Protein AF-A0A9E2GR30-F1 (afdb_monomer_lite)

Radius of gyration: 27.41 Å; chains: 1; bounding box: 68×34×71 Å

Secondary structure (DSSP, 8-state):
-----S--TTS-TTHHHHHHHHHT--------TTT-TTTT--GGGSEEEEE-TTS-EEEEEPTTEEE-SS-TT-EEE-S---------

Sequence (88 aa):
MTMKSRRFTFLAGAAAAAIFLILAGCDDGNGDPRDNPCRYITCSGHGTCLYTHEEIPYCRCDEHYELDPDDPTRCISDGSINDCRGPI

pLDDT: mean 72.57, std 18.71, range [34.28, 95.88]

Structure (mmCIF, N/CA/C/O backbone):
data_AF-A0A9E2GR30-F1
#
_entry.id   AF-A0A9E2GR30-F1
#
loop_
_atom_site.group_PDB
_atom_site.id
_atom_site.type_symbol
_atom_site.label_atom_id
_atom_site.label_alt_id
_atom_site.label_comp_id
_atom_site.label_asym_id
_atom_site.label_entity_id
_atom_site.label_seq_id
_atom_site.pdbx_PDB_ins_code
_atom_site.Cartn_x
_atom_site.Cartn_y
_atom_site.Cartn_z
_atom_site.occupancy
_atom_site.B_iso_or_equiv
_atom_site.auth_seq_id
_atom_site.auth_comp_id
_atom_site.auth_asym_id
_atom_site.auth_atom_id
_atom_site.pdbx_PDB_model_num
ATOM 1 N N . MET A 1 1 ? -35.070 -15.699 46.339 1.00 39.25 1 MET A N 1
ATOM 2 C CA . MET A 1 1 ? -34.670 -16.109 44.975 1.00 39.25 1 MET A CA 1
ATOM 3 C C . MET A 1 1 ? -35.859 -16.782 44.297 1.00 39.25 1 MET A C 1
ATOM 5 O O . MET A 1 1 ? -36.178 -17.921 44.603 1.00 39.25 1 MET A O 1
ATOM 9 N N . THR A 1 2 ? -36.594 -16.045 43.468 1.00 34.28 2 THR A N 1
ATOM 10 C CA . THR A 1 2 ? -37.822 -16.486 42.788 1.00 34.28 2 THR A CA 1
ATOM 11 C C . THR A 1 2 ? -37.490 -17.031 41.400 1.00 34.28 2 THR A C 1
ATOM 13 O O . THR A 1 2 ? -37.385 -16.274 40.443 1.00 34.28 2 THR A O 1
ATOM 16 N N . MET A 1 3 ? -37.357 -18.351 41.261 1.00 45.03 3 MET A N 1
ATOM 17 C CA . MET A 1 3 ? -37.270 -19.000 39.947 1.00 45.03 3 MET A CA 1
ATOM 18 C C . MET A 1 3 ? -38.654 -19.561 39.593 1.00 45.03 3 MET A C 1
ATOM 20 O O . MET A 1 3 ? -38.958 -20.735 39.808 1.00 45.03 3 MET A O 1
ATOM 24 N N . LYS A 1 4 ? -39.544 -18.675 39.117 1.00 42.75 4 LYS A N 1
ATOM 25 C CA . LYS A 1 4 ? -40.880 -19.017 38.599 1.00 42.75 4 LYS A CA 1
ATOM 26 C C . LYS A 1 4 ? -40.700 -19.695 37.246 1.00 42.75 4 LYS A C 1
ATOM 28 O O . LYS A 1 4 ? -40.760 -19.084 36.186 1.00 42.75 4 LYS A O 1
ATOM 33 N N . SER A 1 5 ? -40.417 -20.982 37.320 1.00 57.97 5 SER A N 1
ATOM 34 C CA . SER A 1 5 ? -40.395 -21.860 36.174 1.00 57.97 5 SER A CA 1
ATOM 35 C C . SER A 1 5 ? -41.820 -22.085 35.652 1.00 57.97 5 SER A C 1
ATOM 37 O O . SER A 1 5 ? -42.768 -22.282 36.416 1.00 57.97 5 SER A O 1
ATOM 39 N N . ARG A 1 6 ? -41.893 -22.140 34.317 1.00 62.47 6 ARG A N 1
ATOM 40 C CA . ARG A 1 6 ? -42.924 -22.760 33.473 1.00 62.47 6 ARG A CA 1
ATOM 41 C C . ARG A 1 6 ? -44.129 -21.896 33.097 1.00 62.47 6 ARG A C 1
ATOM 43 O O . ARG A 1 6 ? -44.887 -21.439 33.944 1.00 62.47 6 ARG A O 1
ATOM 50 N N . ARG A 1 7 ? -44.368 -21.926 31.778 1.00 54.28 7 ARG A N 1
ATOM 51 C CA . ARG A 1 7 ? -45.551 -21.482 31.025 1.00 54.28 7 ARG A CA 1
ATOM 52 C C . ARG A 1 7 ? -45.547 -19.981 30.770 1.00 54.28 7 ARG A C 1
ATOM 54 O O . ARG A 1 7 ? -45.910 -19.261 31.674 1.00 54.28 7 ARG A O 1
ATOM 61 N N . PHE A 1 8 ? -45.140 -19.538 29.575 1.00 46.50 8 PHE A N 1
ATOM 62 C CA . PHE A 1 8 ? -45.778 -18.412 28.852 1.00 46.50 8 PHE A CA 1
ATOM 63 C C . PHE A 1 8 ? -45.159 -18.097 27.471 1.00 46.50 8 PHE A C 1
ATOM 65 O O . PHE A 1 8 ? -45.472 -17.078 26.870 1.00 46.50 8 PHE A O 1
ATOM 72 N N . THR A 1 9 ? -44.343 -18.979 26.894 1.00 49.41 9 THR A N 1
ATOM 73 C CA . THR A 1 9 ? -43.760 -18.798 25.549 1.00 49.41 9 THR A CA 1
ATOM 74 C C . THR A 1 9 ? -44.686 -19.255 24.406 1.00 49.41 9 THR A C 1
ATOM 76 O O . THR A 1 9 ? -44.246 -19.950 23.501 1.00 49.41 9 THR A O 1
ATOM 79 N N . PHE A 1 10 ? -45.979 -18.900 24.432 1.00 51.06 10 PHE A N 1
ATOM 80 C CA . PHE A 1 10 ? -46.943 -19.318 23.390 1.00 51.06 10 PHE A CA 1
ATOM 81 C C . PHE A 1 10 ? -47.643 -18.189 22.611 1.00 51.06 10 PHE A C 1
ATOM 83 O O . PHE A 1 10 ? -48.471 -18.498 21.764 1.00 51.06 10 PHE A O 1
ATOM 90 N N . LEU A 1 11 ? -47.339 -16.899 22.817 1.00 49.59 11 LEU A N 1
ATOM 91 C CA . LEU A 1 11 ? -48.120 -15.812 22.184 1.00 49.59 11 LEU A CA 1
ATOM 92 C C . LEU A 1 11 ? -47.303 -14.601 21.690 1.00 49.59 11 LEU A C 1
ATOM 94 O O . LEU A 1 11 ? -47.700 -13.464 21.915 1.00 49.59 11 LEU A O 1
ATOM 98 N N . ALA A 1 12 ? -46.178 -14.795 20.995 1.00 47.03 12 ALA A N 1
ATOM 99 C CA . ALA A 1 12 ? -45.480 -13.656 20.371 1.00 47.03 12 ALA A CA 1
ATOM 100 C C . ALA A 1 12 ? -44.698 -14.022 19.093 1.00 47.03 12 ALA A C 1
ATOM 102 O O . ALA A 1 12 ? -43.554 -13.616 18.911 1.00 47.03 12 ALA A O 1
ATOM 103 N N . GLY A 1 13 ? -45.313 -14.799 18.196 1.00 49.69 13 GLY A N 1
ATOM 104 C CA . GLY A 1 13 ? -44.686 -15.290 16.959 1.00 49.69 13 GLY A CA 1
ATOM 105 C C . GLY A 1 13 ? -44.393 -14.243 15.871 1.00 49.69 13 GLY A C 1
ATOM 106 O O . GLY A 1 13 ? -43.666 -14.560 14.941 1.00 49.69 13 GLY A O 1
ATOM 107 N N . ALA A 1 14 ? -44.898 -13.007 15.966 1.00 50.16 14 ALA A N 1
ATOM 108 C CA . ALA A 1 14 ? -44.627 -11.960 14.964 1.00 50.16 14 ALA A CA 1
ATOM 109 C C . ALA A 1 14 ? -43.612 -10.902 15.444 1.00 50.16 14 ALA A C 1
ATOM 111 O O . ALA A 1 14 ? -42.771 -10.454 14.671 1.00 50.16 14 ALA A O 1
ATOM 112 N N . ALA A 1 15 ? -43.639 -10.537 16.731 1.00 50.78 15 ALA A N 1
ATOM 113 C CA . ALA A 1 15 ? -42.746 -9.513 17.282 1.00 50.78 15 ALA A CA 1
ATOM 114 C C . ALA A 1 15 ? -41.328 -10.043 17.565 1.00 50.78 15 ALA A C 1
ATOM 116 O O . ALA A 1 15 ? -40.354 -9.313 17.405 1.00 50.78 15 ALA A O 1
ATOM 117 N N . ALA A 1 16 ? -41.190 -11.322 17.935 1.00 50.78 16 ALA A N 1
ATOM 118 C CA . ALA A 1 16 ? -39.885 -11.924 18.215 1.00 50.78 16 ALA A CA 1
ATOM 119 C C . ALA A 1 16 ? -39.017 -12.100 16.954 1.00 50.78 16 ALA A C 1
ATOM 121 O O . ALA A 1 16 ? -37.797 -12.013 17.048 1.00 50.78 16 ALA A O 1
ATOM 122 N N . ALA A 1 17 ? -39.629 -12.289 15.777 1.00 53.59 17 ALA A N 1
ATOM 123 C CA . ALA A 1 17 ? -38.904 -12.386 14.509 1.00 53.59 17 ALA A CA 1
ATOM 124 C C . ALA A 1 17 ? -38.245 -11.049 14.127 1.00 53.59 17 ALA A C 1
ATOM 126 O O . ALA A 1 17 ? -37.086 -11.031 13.728 1.00 53.59 17 ALA A O 1
ATOM 127 N N . ALA A 1 18 ? -38.939 -9.925 14.338 1.00 55.56 18 ALA A N 1
ATOM 128 C CA . ALA A 1 18 ? -38.372 -8.593 14.125 1.00 55.56 18 ALA A CA 1
ATOM 129 C C . ALA A 1 18 ? -37.211 -8.297 15.092 1.00 55.56 18 ALA A C 1
ATOM 131 O O . ALA A 1 18 ? -36.203 -7.728 14.692 1.00 55.56 18 ALA A O 1
ATOM 132 N N . ILE A 1 19 ? -37.315 -8.743 16.348 1.00 56.94 19 ILE A N 1
ATOM 133 C CA . ILE A 1 19 ? -36.248 -8.595 17.352 1.00 56.94 19 ILE A CA 1
ATOM 134 C C . ILE A 1 19 ? -35.012 -9.435 16.979 1.00 56.94 19 ILE A C 1
ATOM 136 O O . ILE A 1 19 ? -33.884 -8.989 17.175 1.00 56.94 19 ILE A O 1
ATOM 140 N N . PHE A 1 20 ? -35.211 -10.618 16.390 1.00 56.12 20 PHE A N 1
ATOM 141 C CA . PHE A 1 20 ? -34.123 -11.475 15.910 1.00 56.12 20 PHE A CA 1
ATOM 142 C C . PHE A 1 20 ? -33.408 -10.879 14.686 1.00 56.12 20 PHE A C 1
ATOM 144 O O . PHE A 1 20 ? -32.191 -10.981 14.595 1.00 56.12 20 PHE A O 1
ATOM 151 N N . LEU A 1 21 ? -34.134 -10.193 13.792 1.00 55.50 21 LEU A N 1
ATOM 152 C CA . LEU A 1 21 ? -33.552 -9.470 12.651 1.00 55.50 21 LEU A CA 1
ATOM 153 C C . LEU A 1 21 ? -32.734 -8.239 13.073 1.00 55.50 21 LEU A C 1
ATOM 155 O O . LEU A 1 21 ? -31.771 -7.897 12.399 1.00 55.50 21 LEU A O 1
ATOM 159 N N . ILE A 1 22 ? -33.092 -7.588 14.186 1.00 56.34 22 ILE A N 1
ATOM 160 C CA . ILE A 1 22 ? -32.344 -6.436 14.718 1.00 56.34 22 ILE A CA 1
ATOM 161 C C . ILE A 1 22 ? -31.043 -6.887 15.403 1.00 56.34 22 ILE A C 1
ATOM 163 O O . ILE A 1 22 ? -30.023 -6.222 15.267 1.00 56.34 22 ILE A O 1
ATOM 167 N N . LEU A 1 23 ? -31.058 -8.012 16.129 1.00 53.84 23 LEU A N 1
ATOM 168 C CA . LEU A 1 23 ? -29.871 -8.527 16.831 1.00 53.84 23 LEU A CA 1
ATOM 169 C C . LEU A 1 23 ? -28.940 -9.360 15.937 1.00 53.84 23 LEU A C 1
ATOM 171 O O . LEU A 1 23 ? -27.758 -9.471 16.242 1.00 53.84 23 LEU A O 1
ATOM 175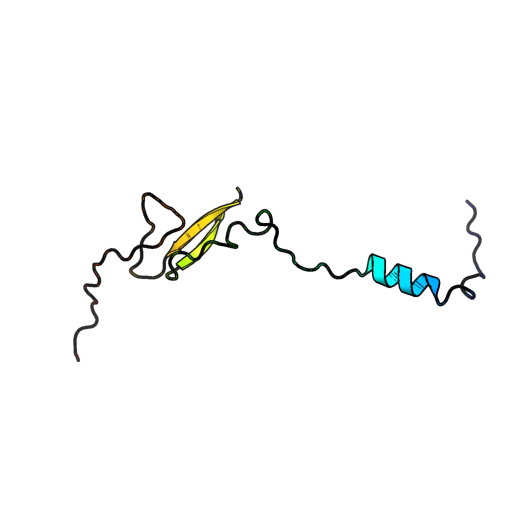 N N . ALA A 1 24 ? -29.460 -9.929 14.847 1.00 55.09 24 ALA A N 1
ATOM 176 C CA . ALA A 1 24 ? -28.679 -10.588 13.801 1.00 55.09 24 ALA A CA 1
ATOM 177 C C . ALA A 1 24 ? -28.454 -9.674 12.583 1.00 55.09 24 ALA A C 1
ATOM 179 O O . ALA A 1 24 ? -28.279 -10.178 11.473 1.00 55.09 24 ALA A O 1
ATOM 180 N N . GLY A 1 25 ? -28.503 -8.347 12.775 1.00 51.28 25 GLY A N 1
ATOM 181 C CA . GLY A 1 25 ? -28.109 -7.392 11.744 1.00 51.28 25 GLY A CA 1
ATOM 182 C C . GLY A 1 25 ? -26.721 -7.763 11.234 1.00 51.28 25 GLY A C 1
ATOM 183 O O . GLY A 1 25 ? -25.785 -7.890 12.023 1.00 51.28 25 GLY A O 1
ATOM 184 N N . CYS A 1 26 ? -26.621 -8.039 9.936 1.00 60.72 26 CYS A N 1
ATOM 185 C CA . CYS A 1 26 ? -25.352 -8.343 9.302 1.00 60.72 26 CYS A CA 1
ATOM 186 C C . CYS A 1 26 ? -24.437 -7.131 9.476 1.00 60.72 26 CYS A C 1
ATOM 188 O O . CYS A 1 26 ? -24.829 -6.010 9.162 1.00 60.72 26 CYS A O 1
ATOM 190 N N . ASP A 1 27 ? -23.244 -7.370 10.009 1.00 56.72 27 ASP A N 1
ATOM 191 C CA . ASP A 1 27 ? -22.140 -6.424 9.964 1.00 56.72 27 ASP A CA 1
ATOM 192 C C . ASP A 1 27 ? -21.793 -6.228 8.481 1.00 56.72 27 ASP A C 1
ATOM 194 O O . ASP A 1 27 ? -21.094 -7.033 7.861 1.00 56.72 27 ASP A O 1
ATOM 198 N N . ASP A 1 28 ? -22.418 -5.228 7.858 1.00 61.50 28 ASP A N 1
ATOM 199 C CA . ASP A 1 28 ? -21.992 -4.724 6.566 1.00 61.50 28 ASP A CA 1
ATOM 200 C C . ASP A 1 28 ? -20.600 -4.153 6.810 1.00 61.50 28 ASP A C 1
ATOM 202 O O . ASP A 1 28 ? -20.486 -3.110 7.451 1.00 61.50 28 ASP A O 1
ATOM 206 N N . GLY A 1 29 ? -19.559 -4.859 6.351 1.00 62.56 29 GLY A N 1
ATOM 207 C CA . GLY A 1 29 ? -18.156 -4.442 6.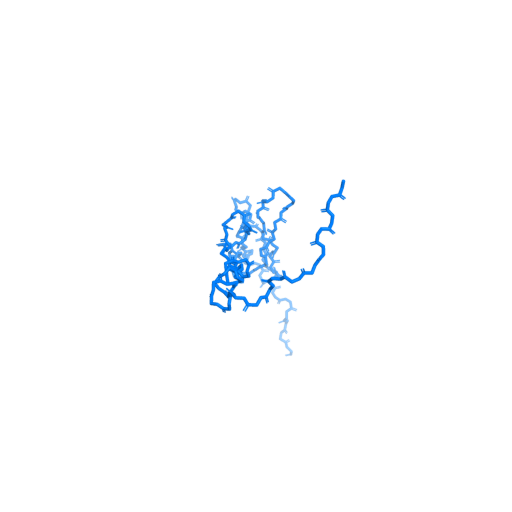391 1.00 62.56 29 GLY A CA 1
ATOM 208 C C . GLY A 1 29 ? -17.939 -3.130 5.637 1.00 62.56 29 GLY A C 1
ATOM 209 O O . GLY A 1 29 ? -17.350 -3.080 4.558 1.00 62.56 29 GLY A O 1
ATOM 210 N N . ASN A 1 30 ? -18.466 -2.051 6.195 1.00 60.44 30 ASN A N 1
ATOM 211 C CA . ASN A 1 30 ? -18.280 -0.692 5.774 1.00 60.44 30 ASN A CA 1
ATOM 212 C C . ASN A 1 30 ? -16.921 -0.301 6.327 1.00 60.44 30 ASN A C 1
ATOM 214 O O . ASN A 1 30 ? -16.844 0.202 7.439 1.00 60.44 30 ASN A O 1
ATOM 218 N N . GLY A 1 31 ? -15.867 -0.602 5.564 1.00 62.00 31 GLY A N 1
ATOM 219 C CA . GLY A 1 31 ? -14.503 -0.226 5.911 1.00 62.00 31 GLY A CA 1
ATOM 220 C C . GLY A 1 31 ? -14.420 1.279 6.134 1.00 62.00 31 GLY A C 1
ATOM 221 O O . GLY A 1 31 ? -14.290 2.055 5.174 1.00 62.00 31 GLY A O 1
ATOM 222 N N . ASP A 1 32 ? -14.503 1.679 7.402 1.00 61.09 32 ASP A N 1
ATOM 223 C CA . ASP A 1 32 ? -14.064 2.986 7.846 1.00 61.09 32 ASP A CA 1
ATOM 224 C C . ASP A 1 32 ? -12.594 3.090 7.400 1.00 61.09 32 ASP A C 1
ATOM 226 O O . ASP A 1 32 ? -11.847 2.116 7.506 1.00 61.09 32 ASP A O 1
ATOM 230 N N . PRO A 1 33 ? -12.122 4.208 6.831 1.00 57.00 33 PRO A N 1
ATOM 231 C CA . PRO A 1 33 ? -10.684 4.423 6.671 1.00 57.00 33 PRO A CA 1
ATOM 232 C C . PRO A 1 33 ? -9.889 4.232 7.980 1.00 57.00 33 PRO A C 1
ATOM 234 O O . PRO A 1 33 ? -8.690 3.985 7.904 1.00 57.00 33 PRO A O 1
ATOM 237 N N . ARG A 1 34 ? -10.538 4.284 9.155 1.00 62.12 34 ARG A N 1
ATOM 238 C CA . ARG A 1 34 ? -9.972 3.825 10.436 1.00 62.12 34 ARG A CA 1
ATOM 239 C C . ARG A 1 34 ? -9.770 2.308 10.521 1.00 62.12 34 ARG A C 1
ATOM 241 O O . ARG A 1 34 ? -8.850 1.870 11.191 1.00 62.12 34 ARG A O 1
ATOM 248 N N . ASP A 1 35 ? -10.585 1.513 9.837 1.00 75.75 35 ASP A N 1
ATOM 249 C CA . ASP A 1 35 ? -10.517 0.047 9.876 1.00 75.75 35 ASP A CA 1
ATOM 250 C C . ASP A 1 35 ? -9.466 -0.517 8.910 1.00 75.75 35 ASP A C 1
ATOM 252 O O . ASP A 1 35 ? -9.005 -1.647 9.075 1.00 75.75 35 ASP A O 1
ATOM 256 N N . ASN A 1 36 ? -9.089 0.244 7.875 1.00 83.56 36 ASN A N 1
ATOM 257 C CA . ASN A 1 36 ? -8.060 -0.169 6.925 1.00 83.56 36 ASN A CA 1
ATOM 258 C C . ASN A 1 36 ? -7.248 1.024 6.380 1.00 83.56 36 ASN A C 1
ATOM 260 O O . ASN A 1 36 ? -7.676 1.659 5.404 1.00 83.56 36 ASN A O 1
ATOM 264 N N . PRO A 1 37 ? -6.030 1.255 6.907 1.00 87.56 37 PRO A N 1
ATOM 265 C CA . PRO A 1 37 ? -5.110 2.291 6.427 1.00 87.56 37 PRO A CA 1
ATOM 266 C C . PRO A 1 37 ? -4.758 2.177 4.934 1.00 87.56 37 PRO A C 1
ATOM 268 O O . PRO A 1 37 ? -4.367 3.158 4.307 1.00 87.56 37 PRO A O 1
ATOM 271 N N . CYS A 1 38 ? -4.929 0.994 4.337 1.00 92.12 38 CYS A N 1
ATOM 272 C CA . CYS A 1 38 ? -4.609 0.701 2.943 1.00 92.12 38 CYS A CA 1
ATOM 273 C C . CYS A 1 38 ? -5.776 0.867 1.959 1.00 92.12 38 CYS A C 1
ATOM 275 O O . CYS A 1 38 ? -5.593 0.638 0.764 1.00 92.12 38 CYS A O 1
ATOM 277 N N . ARG A 1 39 ? -6.975 1.266 2.406 1.00 88.94 39 ARG A N 1
ATOM 278 C CA . ARG A 1 39 ? -8.199 1.261 1.575 1.00 88.94 39 ARG A CA 1
ATOM 279 C C . ARG A 1 39 ? -8.081 2.027 0.245 1.00 88.94 39 ARG A C 1
ATOM 281 O O . ARG A 1 39 ? -8.764 1.678 -0.716 1.00 88.94 39 ARG A O 1
ATOM 288 N N . TYR A 1 40 ? -7.236 3.053 0.186 1.00 89.12 40 TYR A N 1
ATOM 289 C CA . TYR A 1 40 ? -7.064 3.918 -0.988 1.00 89.12 40 TYR A CA 1
ATOM 290 C C . TYR A 1 40 ? -5.630 3.968 -1.519 1.00 89.12 40 TYR A C 1
ATOM 292 O O . TYR A 1 40 ? -5.327 4.770 -2.400 1.00 89.12 40 TYR A O 1
ATOM 300 N N . ILE A 1 41 ? -4.751 3.118 -0.993 1.00 92.31 41 ILE A N 1
ATOM 301 C CA . ILE A 1 41 ? -3.344 3.083 -1.375 1.00 92.31 41 ILE A CA 1
ATOM 302 C C . ILE A 1 41 ? -3.149 1.939 -2.356 1.00 92.31 41 ILE A C 1
ATOM 304 O O . ILE A 1 41 ? -3.357 0.772 -2.033 1.00 92.31 41 ILE A O 1
ATOM 308 N N . THR A 1 42 ? -2.748 2.288 -3.573 1.00 93.88 42 THR A N 1
ATOM 309 C CA . THR A 1 42 ? -2.546 1.327 -4.662 1.00 93.88 42 THR A CA 1
ATOM 310 C C . THR A 1 42 ? -1.088 0.919 -4.840 1.00 93.88 42 THR A C 1
ATOM 312 O O . THR A 1 42 ? -0.816 0.061 -5.673 1.00 93.88 42 THR A O 1
ATOM 315 N N . CYS A 1 43 ? -0.144 1.526 -4.108 1.00 94.81 43 CYS A N 1
ATOM 316 C CA . CYS A 1 43 ? 1.297 1.303 -4.280 1.00 94.81 43 CYS A CA 1
ATOM 317 C C . CYS A 1 43 ? 1.755 1.449 -5.740 1.00 94.81 43 CYS A C 1
ATOM 319 O O . CYS A 1 43 ? 2.524 0.637 -6.249 1.00 94.81 43 CYS A O 1
ATOM 321 N N . SER A 1 44 ? 1.210 2.443 -6.452 1.00 93.38 44 SER A N 1
ATOM 322 C CA . SER A 1 44 ? 1.415 2.647 -7.897 1.00 93.38 44 SER A CA 1
ATOM 323 C C . SER A 1 44 ? 1.009 1.457 -8.790 1.00 93.38 44 SER A C 1
ATOM 325 O O . SER A 1 44 ? 1.333 1.455 -9.972 1.00 93.38 44 SER A O 1
ATOM 327 N N . GLY A 1 45 ? 0.308 0.451 -8.256 1.00 93.44 45 GLY A N 1
ATOM 328 C CA . GLY A 1 45 ? 0.010 -0.811 -8.941 1.00 93.44 45 GLY A CA 1
ATOM 329 C C . GLY A 1 45 ? 1.172 -1.811 -8.975 1.00 93.44 45 GLY A C 1
ATOM 330 O O . GLY A 1 45 ? 1.049 -2.837 -9.637 1.00 93.44 45 GLY A O 1
ATOM 331 N N . HIS A 1 46 ? 2.270 -1.524 -8.272 1.00 93.56 46 HIS A N 1
ATOM 332 C CA . HIS A 1 46 ? 3.519 -2.296 -8.287 1.00 93.56 46 HIS A CA 1
ATOM 333 C C . HIS A 1 46 ? 3.977 -2.657 -6.871 1.00 93.56 46 HIS A C 1
ATOM 335 O O . HIS A 1 46 ? 5.153 -2.542 -6.516 1.00 93.56 46 HIS A O 1
ATOM 341 N N . GLY A 1 47 ? 3.021 -3.013 -6.018 1.00 93.69 47 GLY A N 1
ATOM 342 C CA . GLY A 1 47 ? 3.312 -3.418 -4.657 1.00 93.69 47 GLY A CA 1
ATOM 343 C C . GLY A 1 47 ? 2.075 -3.819 -3.874 1.00 93.69 47 GLY A C 1
ATOM 344 O O . GLY A 1 47 ? 0.933 -3.705 -4.319 1.00 93.69 47 GLY A O 1
ATOM 345 N N . THR A 1 48 ? 2.323 -4.280 -2.655 1.00 94.75 48 THR A N 1
ATOM 346 C CA . THR A 1 48 ? 1.287 -4.600 -1.673 1.00 94.75 48 THR A CA 1
ATOM 347 C C . THR A 1 48 ? 1.271 -3.536 -0.583 1.00 94.75 48 THR A C 1
ATOM 349 O O . THR A 1 48 ? 2.304 -3.286 0.041 1.00 94.75 48 THR A O 1
ATOM 352 N N . CYS A 1 49 ? 0.102 -2.954 -0.307 1.00 95.31 49 CYS A N 1
ATOM 353 C CA . CYS A 1 49 ? -0.048 -2.057 0.833 1.00 95.31 49 CYS A CA 1
ATOM 354 C C . CYS A 1 49 ? -0.085 -2.852 2.143 1.00 95.31 49 CYS A C 1
ATOM 356 O O . CYS A 1 49 ? -0.830 -3.826 2.274 1.00 95.31 49 CYS A O 1
ATOM 358 N N . LEU A 1 50 ? 0.730 -2.423 3.100 1.00 93.44 50 LEU A N 1
ATOM 359 C CA . LEU A 1 50 ? 0.805 -2.923 4.467 1.00 93.44 50 LEU A CA 1
ATOM 360 C C . LEU A 1 50 ? 0.693 -1.734 5.425 1.00 93.44 50 LEU A C 1
ATOM 362 O O . LEU A 1 50 ? 0.771 -0.585 5.004 1.00 93.44 50 LEU A O 1
ATOM 366 N N . TYR A 1 51 ? 0.514 -1.990 6.715 1.00 92.31 51 TYR A N 1
ATOM 367 C CA . TYR A 1 51 ? 0.510 -0.938 7.727 1.00 92.31 51 TYR A CA 1
ATOM 368 C C . TYR A 1 51 ? 1.158 -1.421 9.022 1.00 92.31 51 TYR A C 1
ATOM 370 O O . TYR A 1 51 ? 1.205 -2.624 9.293 1.00 92.31 51 TYR A O 1
ATOM 378 N N . THR A 1 52 ? 1.719 -0.490 9.793 1.00 89.31 52 THR A N 1
ATOM 379 C CA . THR A 1 52 ? 2.342 -0.793 11.089 1.00 89.31 52 THR A CA 1
ATOM 380 C C . THR A 1 52 ? 1.293 -0.975 12.187 1.00 89.31 52 THR A C 1
ATOM 382 O O . THR A 1 52 ? 0.098 -0.759 11.978 1.00 89.31 52 THR A O 1
ATOM 385 N N . HIS A 1 53 ? 1.737 -1.350 13.389 1.00 86.50 53 HIS A N 1
ATOM 386 C CA . HIS A 1 53 ? 0.866 -1.401 14.566 1.00 86.50 53 HIS A CA 1
ATOM 387 C C . HIS A 1 53 ? 0.263 -0.034 14.929 1.00 86.50 53 HIS A C 1
ATOM 389 O O . HIS A 1 53 ? -0.795 0.012 15.547 1.00 86.50 53 HIS A O 1
ATOM 395 N N . GLU A 1 54 ? 0.904 1.061 14.521 1.00 88.19 54 GLU A N 1
ATOM 396 C CA . GLU A 1 54 ? 0.441 2.440 14.702 1.00 88.19 54 GLU A CA 1
ATOM 397 C C . GLU A 1 54 ? -0.481 2.917 13.565 1.00 88.19 54 GLU A C 1
ATOM 399 O O . GLU A 1 54 ? -0.686 4.119 13.415 1.00 88.19 54 GLU A O 1
ATOM 404 N N . GLU A 1 55 ? -1.011 1.998 12.748 1.00 86.69 55 GLU A N 1
ATOM 405 C CA . GLU A 1 55 ? -1.929 2.288 11.634 1.00 86.69 55 GLU A CA 1
ATOM 406 C C . GLU A 1 55 ? -1.309 3.174 10.537 1.00 86.69 55 GLU A C 1
ATOM 408 O O . GLU A 1 55 ? -2.014 3.819 9.761 1.00 86.69 55 GLU A O 1
ATOM 413 N N . ILE A 1 56 ? 0.024 3.181 10.430 1.00 89.44 56 ILE A N 1
ATOM 414 C CA . ILE A 1 56 ? 0.748 3.928 9.397 1.00 89.44 56 ILE A CA 1
ATOM 415 C C . ILE A 1 56 ? 0.901 3.036 8.162 1.00 89.44 56 ILE A C 1
ATOM 417 O O . ILE A 1 56 ? 1.584 2.009 8.251 1.00 89.44 56 ILE A O 1
ATOM 421 N N . PRO A 1 57 ? 0.302 3.387 7.011 1.00 91.12 57 PRO A N 1
ATOM 422 C CA . PRO A 1 57 ? 0.423 2.585 5.807 1.00 91.12 57 PRO A CA 1
ATOM 423 C C . PRO A 1 57 ? 1.780 2.786 5.124 1.00 91.12 57 PRO A C 1
ATOM 425 O O . PRO A 1 57 ? 2.317 3.891 5.078 1.00 91.12 57 PRO A O 1
ATOM 428 N N . TYR A 1 58 ? 2.311 1.711 4.552 1.00 93.12 58 TYR A N 1
ATOM 429 C CA . TYR A 1 58 ? 3.524 1.707 3.745 1.00 93.12 58 TYR A CA 1
ATOM 430 C C . TYR A 1 58 ? 3.436 0.638 2.650 1.00 93.12 58 TYR A C 1
ATOM 432 O O . TYR A 1 58 ? 2.760 -0.385 2.794 1.00 93.12 58 TYR A O 1
ATOM 440 N N . CYS A 1 59 ? 4.136 0.861 1.543 1.00 95.88 59 CYS A N 1
ATOM 441 C CA . CYS A 1 59 ? 4.143 -0.073 0.424 1.00 95.88 59 CYS A CA 1
ATOM 442 C C . CYS A 1 59 ? 5.332 -1.030 0.480 1.00 95.88 59 CYS A C 1
ATOM 444 O O . CYS A 1 59 ? 6.487 -0.619 0.556 1.00 95.88 59 CYS A O 1
ATOM 446 N N . ARG A 1 60 ? 5.049 -2.331 0.376 1.00 95.25 60 ARG A N 1
ATOM 447 C CA . ARG A 1 60 ? 6.051 -3.325 -0.014 1.00 95.25 60 ARG A CA 1
ATOM 448 C C . ARG A 1 60 ? 6.032 -3.425 -1.536 1.00 95.25 60 ARG A C 1
ATOM 450 O O . ARG A 1 60 ? 5.119 -4.043 -2.084 1.00 95.25 60 ARG A O 1
ATOM 457 N N . CYS A 1 61 ? 7.003 -2.793 -2.183 1.00 95.31 61 CYS A N 1
ATOM 458 C CA . CYS A 1 61 ? 7.110 -2.774 -3.637 1.00 95.31 61 CYS A CA 1
ATOM 459 C C . CYS A 1 61 ? 7.512 -4.140 -4.207 1.00 95.31 61 CYS A C 1
ATOM 461 O O . CYS A 1 61 ? 8.179 -4.936 -3.538 1.00 95.31 61 CYS A O 1
ATOM 463 N N . ASP A 1 62 ? 7.051 -4.406 -5.426 1.00 92.56 62 ASP A N 1
ATOM 464 C CA . ASP A 1 62 ? 7.410 -5.593 -6.192 1.00 92.56 62 ASP A CA 1
ATOM 465 C C . ASP A 1 62 ? 8.868 -5.515 -6.669 1.00 92.56 62 ASP A C 1
ATOM 467 O O . ASP A 1 62 ? 9.543 -4.490 -6.567 1.00 92.56 62 ASP A O 1
ATOM 471 N N . GLU A 1 63 ? 9.378 -6.621 -7.199 1.00 88.88 63 GLU A N 1
ATOM 472 C CA . GLU A 1 63 ? 10.731 -6.679 -7.747 1.00 88.88 63 GLU A CA 1
ATOM 473 C C . GLU A 1 63 ? 10.967 -5.610 -8.830 1.00 88.88 63 GLU A C 1
ATOM 475 O O . GLU A 1 63 ? 10.132 -5.405 -9.709 1.00 88.88 63 GLU A O 1
ATOM 480 N N . HIS A 1 64 ? 12.132 -4.952 -8.774 1.00 86.00 64 HIS A N 1
ATOM 481 C CA . HIS A 1 64 ? 12.520 -3.807 -9.620 1.00 86.00 64 HIS A CA 1
ATOM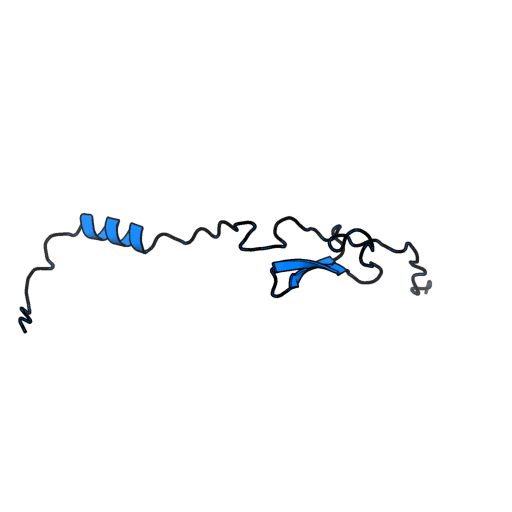 482 C C . HIS A 1 64 ? 11.753 -2.497 -9.361 1.00 86.00 64 HIS A C 1
ATOM 484 O O . HIS A 1 64 ? 11.921 -1.531 -10.111 1.00 86.00 64 HIS A O 1
ATOM 490 N N . TYR A 1 65 ? 10.959 -2.440 -8.290 1.00 90.06 65 TYR A N 1
ATOM 491 C CA . TYR A 1 65 ? 10.355 -1.216 -7.784 1.00 90.06 65 TYR A CA 1
ATOM 492 C C . TYR A 1 65 ? 10.882 -0.898 -6.387 1.00 90.06 65 TYR A C 1
ATOM 494 O O . TYR A 1 65 ? 11.029 -1.774 -5.536 1.00 90.06 65 TYR A O 1
ATOM 502 N N . GLU A 1 66 ? 11.130 0.380 -6.142 1.00 90.81 66 GLU A N 1
ATOM 503 C CA . GLU A 1 66 ? 11.606 0.898 -4.865 1.00 90.81 66 GLU A CA 1
ATOM 504 C C . GLU A 1 66 ? 10.597 1.889 -4.280 1.00 90.81 66 GLU A C 1
ATOM 506 O O . GLU A 1 66 ? 9.749 2.434 -4.991 1.00 90.81 66 GLU A O 1
ATOM 511 N N . LEU A 1 67 ? 10.666 2.094 -2.964 1.00 91.81 67 LEU A N 1
ATOM 512 C CA . LEU A 1 67 ? 9.859 3.099 -2.276 1.00 91.81 67 LEU A CA 1
ATOM 513 C C . LEU A 1 67 ? 10.285 4.500 -2.714 1.00 91.81 67 LEU A C 1
ATOM 515 O O . LEU A 1 67 ? 11.476 4.809 -2.751 1.00 91.81 67 LEU A O 1
ATOM 519 N N . ASP A 1 68 ? 9.304 5.350 -2.994 1.00 90.56 68 ASP A N 1
ATOM 520 C CA . ASP A 1 68 ? 9.548 6.767 -3.226 1.00 90.56 68 ASP A CA 1
ATOM 521 C C . ASP A 1 68 ? 10.063 7.410 -1.916 1.00 90.56 68 ASP A C 1
ATOM 523 O O . ASP A 1 68 ? 9.417 7.274 -0.869 1.00 90.56 68 ASP A O 1
ATOM 527 N N . PRO A 1 69 ? 11.236 8.073 -1.930 1.00 87.44 69 PRO A N 1
ATOM 528 C CA . PRO A 1 69 ? 11.821 8.666 -0.729 1.00 87.44 69 PRO A CA 1
ATOM 529 C C . PRO A 1 69 ? 10.975 9.808 -0.150 1.00 87.44 69 PRO A C 1
ATOM 531 O O . PRO A 1 69 ? 11.087 10.092 1.044 1.00 87.44 69 PRO A O 1
ATOM 534 N N . ASP A 1 70 ? 10.133 10.440 -0.971 1.00 91.62 70 ASP A N 1
ATOM 535 C CA . ASP A 1 70 ? 9.247 11.526 -0.560 1.00 91.62 70 ASP A CA 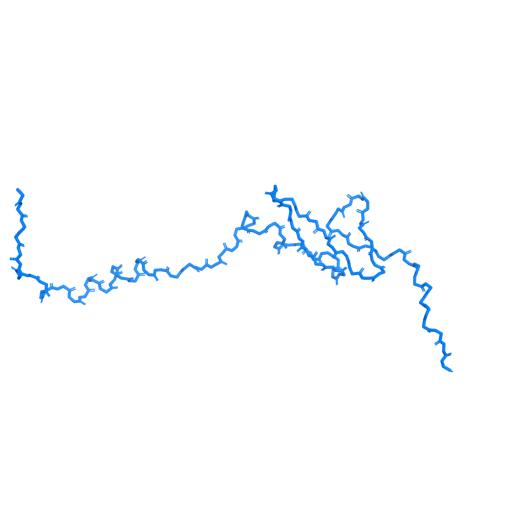1
ATOM 536 C C . ASP A 1 70 ? 7.828 11.021 -0.216 1.00 91.62 70 ASP A C 1
ATOM 538 O O . ASP A 1 70 ? 7.080 11.716 0.477 1.00 91.62 70 ASP A O 1
ATOM 542 N N . ASP A 1 71 ? 7.453 9.810 -0.655 1.00 90.44 71 ASP A N 1
ATOM 543 C CA . ASP A 1 71 ? 6.127 9.218 -0.435 1.00 90.44 71 ASP A CA 1
ATOM 544 C C . ASP A 1 71 ? 6.175 7.688 -0.183 1.00 90.44 71 ASP A C 1
ATOM 546 O O . ASP A 1 71 ? 6.198 6.887 -1.122 1.00 90.44 71 ASP A O 1
ATOM 550 N N . PRO A 1 72 ? 6.049 7.225 1.076 1.00 87.81 72 PRO A N 1
ATOM 551 C CA . PRO A 1 72 ? 6.123 5.800 1.416 1.00 87.81 72 PRO A CA 1
ATOM 552 C C . PRO A 1 72 ? 4.931 4.959 0.912 1.00 87.81 72 PRO A C 1
ATOM 554 O O . PRO A 1 72 ? 4.844 3.759 1.195 1.00 87.81 72 PRO A O 1
ATOM 557 N N . THR A 1 73 ? 3.992 5.568 0.183 1.00 92.88 73 THR A N 1
ATOM 558 C CA . THR A 1 73 ? 2.839 4.909 -0.441 1.00 92.88 73 THR A CA 1
ATOM 559 C C . THR A 1 73 ? 2.987 4.741 -1.956 1.0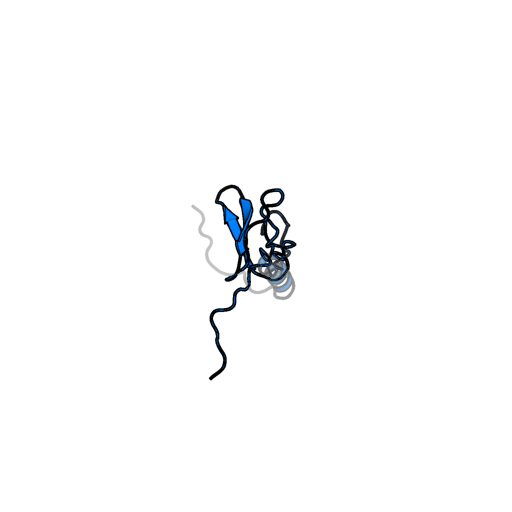0 92.88 73 THR A C 1
ATOM 561 O O . THR A 1 73 ? 2.085 4.217 -2.621 1.00 92.88 73 THR A O 1
ATOM 564 N N . ARG A 1 74 ? 4.130 5.152 -2.516 1.00 93.31 74 ARG A N 1
ATOM 565 C CA . ARG A 1 74 ? 4.429 5.063 -3.945 1.00 93.31 74 ARG A CA 1
ATOM 566 C C . ARG A 1 74 ? 5.607 4.137 -4.196 1.00 93.31 74 ARG A C 1
ATOM 568 O O . ARG A 1 74 ? 6.640 4.214 -3.541 1.00 93.31 74 ARG A O 1
ATOM 575 N N . CYS A 1 75 ? 5.429 3.284 -5.197 1.00 93.75 75 CYS A N 1
ATOM 576 C CA . CYS A 1 75 ? 6.497 2.476 -5.762 1.00 93.75 75 CYS A CA 1
ATOM 577 C C . CYS A 1 75 ? 6.946 3.111 -7.078 1.00 93.75 75 CYS A C 1
ATOM 579 O O . CYS A 1 75 ? 6.112 3.387 -7.950 1.00 93.75 75 CYS A O 1
ATOM 581 N N . ILE A 1 76 ? 8.246 3.360 -7.205 1.00 92.12 76 ILE A N 1
ATOM 582 C CA . ILE A 1 76 ? 8.889 3.903 -8.399 1.00 92.12 76 ILE A CA 1
ATOM 583 C C . ILE A 1 76 ? 9.805 2.840 -8.997 1.00 92.12 76 ILE A C 1
ATOM 585 O O . ILE A 1 76 ? 10.539 2.160 -8.288 1.00 92.12 76 ILE A O 1
ATOM 589 N N . SER A 1 77 ? 9.749 2.661 -10.313 1.00 87.44 77 SER A N 1
ATOM 590 C CA . SER A 1 77 ? 10.775 1.890 -11.007 1.00 87.44 77 SER A CA 1
ATOM 591 C C . SER A 1 77 ? 12.008 2.780 -11.118 1.00 87.44 77 SER A C 1
ATOM 593 O O . SER A 1 77 ? 11.916 3.836 -11.748 1.00 87.44 77 SER A O 1
ATOM 595 N N . ASP A 1 78 ? 13.152 2.350 -10.591 1.00 69.62 78 ASP A N 1
ATOM 596 C CA . ASP A 1 78 ? 14.438 3.061 -10.726 1.00 69.62 78 ASP A CA 1
ATOM 597 C C . ASP A 1 78 ? 14.880 3.222 -12.204 1.00 69.62 78 ASP A C 1
ATOM 599 O O . ASP A 1 78 ? 15.891 3.833 -12.528 1.00 69.62 78 ASP A O 1
ATOM 603 N N . GLY A 1 79 ? 14.135 2.660 -13.164 1.00 64.44 79 GLY A N 1
ATOM 604 C CA . GLY A 1 79 ? 14.475 2.720 -14.587 1.00 64.44 79 GLY A CA 1
ATOM 605 C C . GLY A 1 79 ? 15.696 1.867 -14.946 1.00 64.44 79 GLY A C 1
ATOM 606 O O . GLY A 1 79 ? 16.000 1.704 -16.125 1.00 64.44 79 GLY A O 1
ATOM 607 N N . SER A 1 80 ? 16.340 1.244 -13.958 1.00 59.66 80 SER A N 1
ATOM 608 C CA . SER A 1 80 ? 17.451 0.310 -14.112 1.00 59.66 80 SER A CA 1
ATOM 609 C C . SER A 1 80 ? 16.971 -1.130 -14.310 1.00 59.66 80 SER A C 1
ATOM 611 O O . SER A 1 80 ? 17.466 -2.052 -13.664 1.00 59.66 80 SER A O 1
ATOM 613 N N . ILE A 1 81 ? 16.051 -1.373 -15.250 1.00 61.34 81 ILE A N 1
ATOM 614 C CA . ILE A 1 81 ? 15.929 -2.718 -15.833 1.00 61.34 81 ILE A CA 1
ATOM 615 C C . ILE A 1 81 ? 17.080 -2.932 -16.822 1.00 61.34 81 ILE A C 1
ATOM 617 O O . ILE A 1 81 ? 16.898 -3.002 -18.035 1.00 61.34 81 ILE A O 1
ATOM 621 N N . ASN A 1 82 ? 18.294 -3.092 -16.298 1.00 57.56 82 ASN A N 1
ATOM 622 C CA . ASN A 1 82 ? 19.254 -3.962 -16.968 1.00 57.56 82 ASN A CA 1
ATOM 623 C C . ASN A 1 82 ? 18.778 -5.393 -16.696 1.00 57.56 82 ASN A C 1
ATOM 625 O O . ASN A 1 82 ? 19.303 -6.082 -15.824 1.00 57.56 82 ASN A O 1
ATOM 629 N N . ASP A 1 83 ? 17.698 -5.776 -17.379 1.00 55.81 83 ASP A N 1
ATOM 630 C CA . ASP A 1 83 ? 17.084 -7.091 -17.283 1.00 55.81 83 ASP A CA 1
ATOM 631 C C . ASP A 1 83 ? 18.123 -8.126 -17.728 1.00 55.81 83 ASP A C 1
ATOM 633 O O . ASP A 1 83 ? 18.473 -8.232 -18.907 1.00 55.81 83 ASP A O 1
ATOM 637 N N . CYS A 1 84 ? 18.664 -8.882 -16.774 1.00 58.19 84 CYS A N 1
ATOM 638 C CA . CYS A 1 84 ? 19.563 -10.003 -17.036 1.00 58.19 84 CYS A CA 1
ATOM 639 C C . CYS A 1 84 ? 18.781 -11.220 -17.557 1.00 58.19 84 CYS A C 1
ATOM 641 O O . CYS A 1 84 ? 18.987 -12.350 -17.113 1.00 58.19 84 CYS A O 1
ATOM 643 N N . ARG A 1 85 ? 17.909 -11.004 -18.542 1.00 64.62 85 ARG A N 1
ATOM 644 C CA . ARG A 1 85 ? 17.324 -12.044 -19.379 1.00 64.62 85 ARG A CA 1
ATOM 645 C C . ARG A 1 85 ? 17.838 -11.847 -20.800 1.00 64.62 85 ARG A C 1
ATOM 647 O O . ARG A 1 85 ? 17.154 -11.336 -21.680 1.00 64.62 85 ARG A O 1
ATOM 654 N N . GLY A 1 86 ? 19.104 -12.219 -20.992 1.00 53.91 86 GLY A N 1
ATOM 655 C CA . GLY A 1 86 ? 19.747 -12.206 -22.304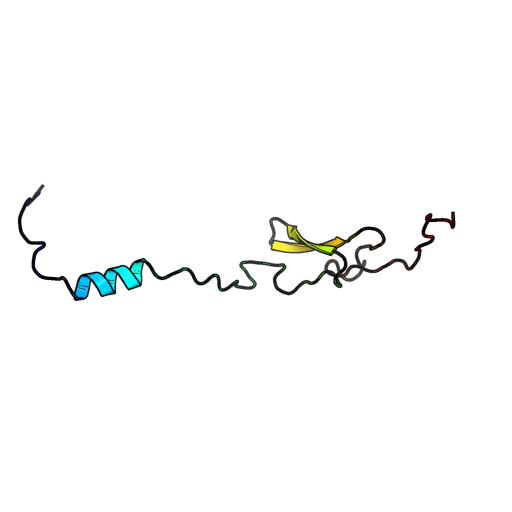 1.00 53.91 86 GLY A CA 1
ATOM 656 C C . GLY A 1 86 ? 18.989 -13.059 -23.338 1.00 53.91 86 GLY A C 1
ATOM 657 O O . GLY A 1 86 ? 18.255 -13.977 -22.956 1.00 53.91 86 GLY A O 1
ATOM 658 N N . PRO A 1 87 ? 19.145 -12.771 -24.645 1.00 55.06 87 PRO A N 1
ATOM 659 C CA . PRO A 1 87 ? 18.562 -13.586 -25.704 1.00 55.06 87 PRO A CA 1
ATOM 660 C C . PRO A 1 87 ? 19.232 -14.970 -25.744 1.00 55.06 87 PRO A C 1
ATOM 662 O O . PRO A 1 87 ? 20.452 -15.077 -25.606 1.00 55.06 87 PRO A O 1
ATOM 665 N N . ILE A 1 88 ? 18.395 -16.002 -25.900 1.00 60.34 88 ILE A N 1
ATOM 666 C CA . ILE A 1 88 ? 18.764 -17.407 -26.152 1.00 60.34 88 ILE A CA 1
ATOM 667 C C . ILE A 1 88 ? 19.568 -17.586 -27.441 1.00 60.34 88 ILE A C 1
ATOM 669 O O . ILE A 1 88 ? 19.276 -16.867 -28.424 1.00 60.34 88 ILE A O 1
#

Foldseek 3Di:
DDPPDDDDPPPDVPPVVVVVCVVVPDPPPPDDCVNAVCPPQCQQVFFDWDADPVSHIATDGHPQWDADPVHRSHTDRPPPCPPPPDDD